Protein AF-A0A3L7WQI3-F1 (afdb_monomer)

Radius of gyration: 23.68 Å; Cα contacts (8 Å, |Δi|>4): 240; chains: 1; bounding box: 65×72×55 Å

Sequence (173 aa):
VPGAILTFKRTSKPNVVSVTYAEADERTEQLLYIDDSKKKSKFAFGELHINCDVDEDMLPTQSAVGRIRRIKFFEISERKNINTLIDHIFMGFGEEVGTKQEPVYRMSFEQLFNVMSIYRSITRSYLMHALHEAENCRVANNASGLWDCRADEVVNERSGGGFDRHGDDDDDE

Mean predicted aligned error: 12.5 Å

Foldseek 3Di:
DAAWDWDWADDPDPPDIDIDIDWADWDKFFAWAWDPVDPAIDIDTDIDTDRHDDDPLLGRGCVNQDAFDDAHDDDLVRLVDLLVLLLRSQVGRFDFPDDPVFTKGKDALSSSQNVNVNSHDDDSVVNVVVQVVRPQKDAPDPVPNMMIGTRDPPPPPPPDPPPPPDDDDDDDD

pLDDT: mean 78.07, std 15.94, range [31.33, 94.56]

Structure (mmCIF, N/CA/C/O backbone):
data_AF-A0A3L7WQI3-F1
#
_entry.id   AF-A0A3L7WQI3-F1
#
loop_
_atom_site.group_PDB
_atom_site.id
_atom_site.type_symbol
_atom_site.label_atom_id
_atom_site.label_alt_id
_atom_site.label_comp_id
_atom_site.label_asym_id
_atom_site.label_entity_id
_atom_site.label_seq_id
_atom_site.pdbx_PDB_ins_code
_atom_site.Cartn_x
_atom_site.Cartn_y
_atom_site.Cartn_z
_atom_site.occupancy
_atom_site.B_iso_or_equiv
_atom_site.auth_seq_id
_atom_site.auth_comp_id
_atom_site.auth_asym_id
_atom_site.auth_atom_id
_atom_site.pdbx_PDB_model_num
ATOM 1 N N . VAL A 1 1 ? 16.989 6.146 -21.408 1.00 53.31 1 VAL A N 1
ATOM 2 C CA . VAL A 1 1 ? 15.535 6.395 -21.453 1.00 53.31 1 VAL A CA 1
ATOM 3 C C . VAL A 1 1 ? 14.956 5.756 -20.207 1.00 53.31 1 VAL A C 1
ATOM 5 O O . VAL A 1 1 ? 15.159 4.553 -20.055 1.00 53.31 1 VAL A O 1
ATOM 8 N N . PRO A 1 2 ? 14.416 6.538 -19.252 1.00 50.84 2 PRO A N 1
ATOM 9 C CA . PRO A 1 2 ? 13.730 5.973 -18.093 1.00 50.84 2 PRO A CA 1
ATOM 10 C C . PRO A 1 2 ? 12.698 4.968 -18.598 1.00 50.84 2 PRO A C 1
ATOM 12 O O . PRO A 1 2 ? 11.862 5.345 -19.409 1.00 50.84 2 PRO A O 1
ATOM 15 N N . GLY A 1 3 ? 12.841 3.699 -18.209 1.00 57.09 3 GLY A N 1
ATOM 16 C CA . GLY A 1 3 ? 11.929 2.643 -18.637 1.00 57.09 3 GLY A CA 1
ATOM 17 C C . GLY A 1 3 ? 12.278 1.779 -19.824 1.00 57.09 3 GLY A C 1
ATOM 18 O O . GLY A 1 3 ? 11.529 0.863 -20.146 1.00 57.09 3 GLY A O 1
ATOM 19 N N . ALA A 1 4 ? 13.434 2.006 -20.428 1.00 62.19 4 ALA A N 1
ATOM 20 C CA 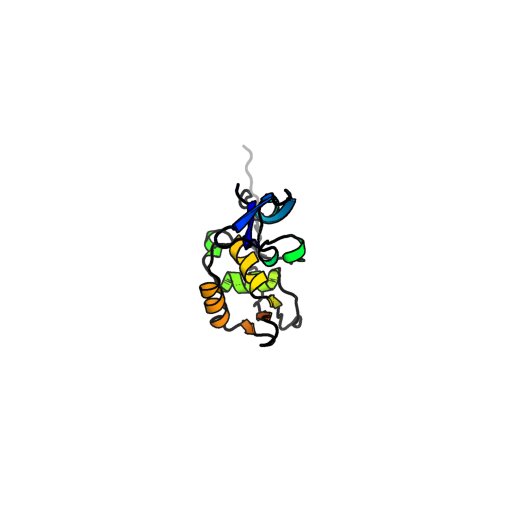. ALA A 1 4 ? 13.946 1.089 -21.424 1.00 62.19 4 ALA A CA 1
ATOM 21 C C . ALA A 1 4 ? 14.356 -0.251 -20.803 1.00 62.19 4 ALA A C 1
ATOM 23 O O . ALA A 1 4 ? 15.132 -0.289 -19.844 1.00 62.19 4 ALA A O 1
ATOM 24 N N . ILE A 1 5 ? 13.915 -1.345 -21.420 1.00 65.38 5 ILE A N 1
ATOM 25 C CA . ILE A 1 5 ? 14.370 -2.692 -21.084 1.00 65.38 5 ILE A CA 1
ATOM 26 C C . ILE A 1 5 ? 15.575 -3.020 -21.964 1.00 65.38 5 ILE A C 1
ATOM 28 O O . ILE A 1 5 ? 15.499 -3.033 -23.196 1.00 65.38 5 ILE A O 1
ATOM 32 N N . LEU A 1 6 ? 16.707 -3.304 -21.318 1.00 74.50 6 LEU A N 1
ATOM 33 C CA . LEU A 1 6 ? 17.933 -3.746 -21.977 1.00 74.50 6 LEU A CA 1
ATOM 34 C C . LEU A 1 6 ? 18.090 -5.254 -21.795 1.00 74.50 6 LEU A C 1
ATOM 36 O O . LEU A 1 6 ? 18.350 -5.738 -20.696 1.00 74.50 6 LEU A O 1
ATOM 40 N N . THR A 1 7 ? 17.966 -6.005 -22.886 1.00 79.00 7 THR A N 1
ATOM 41 C CA . THR A 1 7 ? 18.171 -7.458 -22.881 1.00 79.00 7 THR A CA 1
ATOM 42 C C . THR A 1 7 ? 19.551 -7.800 -23.427 1.00 79.00 7 THR A C 1
ATOM 44 O O . THR A 1 7 ? 19.866 -7.477 -24.572 1.00 79.00 7 THR A O 1
ATOM 47 N N . PHE A 1 8 ? 20.354 -8.519 -22.642 1.00 82.31 8 PHE A N 1
ATOM 48 C CA . PHE A 1 8 ? 21.670 -9.014 -23.048 1.00 82.31 8 PHE A CA 1
ATOM 49 C C . PHE A 1 8 ? 21.593 -10.512 -23.357 1.00 82.31 8 PHE A C 1
ATOM 51 O O . PHE A 1 8 ? 21.350 -11.325 -22.467 1.00 82.31 8 PHE A O 1
ATOM 58 N N . LYS A 1 9 ? 21.817 -10.902 -24.615 1.00 84.00 9 LYS A N 1
ATOM 59 C CA . LYS A 1 9 ? 21.869 -12.310 -25.041 1.00 84.00 9 LYS A CA 1
ATOM 60 C C . LYS A 1 9 ? 23.265 -12.678 -25.514 1.00 84.00 9 LYS A C 1
ATOM 62 O O . LYS A 1 9 ? 23.846 -12.015 -26.372 1.00 84.00 9 LYS A O 1
ATOM 67 N N . ARG A 1 10 ? 23.805 -13.772 -24.979 1.00 81.31 10 ARG A N 1
ATOM 68 C CA . ARG A 1 10 ? 25.080 -14.330 -25.439 1.00 81.31 10 ARG A CA 1
ATOM 69 C C . ARG A 1 10 ? 24.897 -14.878 -26.854 1.00 81.31 10 ARG A C 1
ATOM 71 O O . ARG A 1 10 ? 23.946 -15.614 -27.106 1.00 81.31 10 ARG A O 1
ATOM 78 N N . THR A 1 11 ? 25.772 -14.498 -27.778 1.00 87.62 11 THR A N 1
ATOM 79 C CA . THR A 1 11 ? 25.702 -15.001 -29.158 1.00 87.62 11 THR A CA 1
ATOM 80 C C . THR A 1 11 ? 26.514 -16.288 -29.319 1.00 87.62 11 THR A C 1
ATOM 82 O O . THR A 1 11 ? 27.209 -16.721 -28.400 1.00 87.62 11 THR A O 1
ATOM 85 N N . SER A 1 12 ? 26.453 -16.893 -30.508 1.00 88.06 12 SER A N 1
ATOM 86 C CA . SER A 1 12 ? 27.272 -18.052 -30.882 1.00 88.06 12 SER A CA 1
ATOM 87 C C . SER A 1 12 ? 28.770 -17.741 -31.000 1.00 88.06 12 SER A C 1
ATOM 89 O O . SER A 1 12 ? 29.577 -18.668 -31.047 1.00 88.06 12 SER A O 1
ATOM 91 N N . LYS A 1 13 ? 29.168 -16.460 -31.031 1.00 85.25 13 LYS A N 1
ATOM 92 C CA . LYS A 1 13 ? 30.576 -16.049 -31.046 1.00 85.25 13 LYS A CA 1
ATOM 93 C C . LYS A 1 13 ? 31.059 -15.746 -29.621 1.00 85.25 13 LYS A C 1
ATOM 95 O O . LYS A 1 13 ? 30.413 -14.963 -28.916 1.00 85.25 13 LYS A O 1
ATOM 100 N N . PRO A 1 14 ? 32.207 -16.306 -29.193 1.00 79.19 14 PRO A N 1
ATOM 101 C CA . PRO A 1 14 ? 32.810 -15.938 -27.921 1.00 79.19 14 PRO A CA 1
ATOM 102 C C . PRO A 1 14 ? 33.084 -14.429 -27.893 1.00 79.19 14 PRO A C 1
ATOM 104 O O . PRO A 1 14 ? 33.524 -13.856 -28.886 1.00 79.19 14 PRO A O 1
ATOM 107 N N . ASN A 1 15 ? 32.812 -13.797 -26.751 1.00 80.12 15 ASN A N 1
ATOM 108 C CA . ASN A 1 15 ? 32.990 -12.357 -26.507 1.00 80.12 15 ASN A CA 1
ATOM 109 C C . ASN A 1 15 ? 32.074 -11.420 -27.315 1.00 80.12 15 ASN A C 1
ATOM 111 O O . ASN A 1 15 ? 32.312 -10.216 -27.340 1.00 80.12 15 ASN A O 1
ATOM 115 N N . VAL A 1 16 ? 31.006 -11.937 -27.930 1.00 81.25 16 VAL A N 1
ATOM 116 C CA . VAL A 1 16 ? 29.985 -11.116 -28.595 1.00 81.25 16 VAL A CA 1
ATOM 117 C C . VAL A 1 16 ? 28.641 -11.292 -27.892 1.00 81.25 16 VAL A C 1
ATOM 119 O O . VAL A 1 16 ? 28.117 -12.405 -27.770 1.00 81.25 16 VAL A O 1
ATOM 122 N N . VAL A 1 17 ? 28.072 -10.174 -27.445 1.00 84.00 17 VAL A N 1
ATOM 123 C CA . VAL A 1 17 ? 26.762 -10.097 -26.790 1.00 84.00 17 VAL A CA 1
ATOM 124 C C . VAL A 1 17 ? 25.828 -9.289 -27.684 1.00 84.00 17 VAL A C 1
ATOM 126 O O . VAL A 1 17 ? 26.203 -8.235 -28.190 1.00 84.00 17 VAL A O 1
ATOM 129 N N . SER A 1 18 ? 24.619 -9.794 -27.898 1.00 82.12 18 SER A N 1
ATOM 130 C CA . SER A 1 18 ? 23.535 -9.041 -28.517 1.00 82.12 18 SER A CA 1
ATOM 131 C C . SER A 1 18 ? 22.839 -8.233 -27.430 1.00 82.12 18 SER A C 1
ATOM 133 O O . SER A 1 18 ? 22.380 -8.799 -26.437 1.00 82.12 18 SER A O 1
ATOM 135 N N . VAL A 1 19 ? 22.790 -6.916 -27.613 1.00 81.62 19 VAL A N 1
ATOM 136 C CA . VAL A 1 19 ? 22.023 -6.005 -26.764 1.00 81.62 19 VAL A CA 1
ATOM 137 C C . VAL A 1 19 ? 20.761 -5.640 -27.525 1.00 81.62 19 VAL A C 1
ATOM 139 O O . VAL A 1 19 ? 20.841 -5.141 -28.645 1.00 81.62 19 VAL A O 1
ATOM 142 N N . THR A 1 20 ? 19.603 -5.926 -26.941 1.00 78.81 20 THR A N 1
ATOM 143 C CA . THR A 1 20 ? 18.305 -5.523 -27.491 1.00 78.81 20 THR A CA 1
ATOM 144 C C . THR A 1 20 ? 17.725 -4.435 -26.604 1.00 78.81 20 THR A C 1
ATOM 146 O O . THR A 1 20 ? 17.746 -4.568 -25.381 1.00 78.81 20 THR A O 1
ATOM 149 N N . TYR A 1 21 ? 17.238 -3.372 -27.232 1.00 71.31 21 TYR A N 1
ATOM 150 C CA . TYR A 1 21 ? 16.550 -2.262 -26.588 1.00 71.31 21 TYR A CA 1
ATOM 151 C C . TYR A 1 21 ? 15.067 -2.356 -26.935 1.00 71.31 21 TYR A C 1
ATOM 153 O O . TYR A 1 21 ? 14.729 -2.468 -28.114 1.00 71.31 21 TYR A O 1
ATOM 161 N N . ALA A 1 22 ? 14.213 -2.326 -25.919 1.00 67.62 22 ALA A N 1
ATOM 162 C CA . ALA A 1 22 ? 12.777 -2.162 -26.078 1.00 67.62 22 ALA A CA 1
ATOM 163 C C . ALA A 1 22 ? 12.325 -0.979 -25.218 1.00 67.62 22 ALA A C 1
ATOM 165 O O . ALA A 1 22 ? 12.699 -0.882 -24.045 1.00 67.62 22 ALA A O 1
ATOM 166 N N . GLU A 1 23 ? 11.548 -0.081 -25.815 1.00 64.94 23 GLU A N 1
ATOM 167 C CA . GLU A 1 23 ? 10.772 0.899 -25.058 1.00 64.94 23 GLU A CA 1
ATOM 168 C C . GLU A 1 23 ? 9.609 0.156 -24.418 1.00 64.94 23 GLU A C 1
ATOM 170 O O . GLU A 1 23 ? 8.958 -0.655 -25.077 1.00 64.94 23 GLU A O 1
ATOM 175 N N . ALA A 1 24 ? 9.406 0.368 -23.120 1.00 69.06 24 ALA A N 1
ATOM 176 C CA . ALA A 1 24 ? 8.157 -0.035 -22.502 1.00 69.06 24 ALA A CA 1
ATOM 177 C C . ALA A 1 24 ? 7.047 0.837 -23.100 1.00 69.06 24 ALA A C 1
ATOM 179 O O . ALA A 1 24 ? 7.233 2.050 -23.238 1.00 69.06 24 ALA A O 1
ATOM 180 N N . ASP A 1 25 ? 5.927 0.218 -23.473 1.00 72.50 25 ASP A N 1
ATOM 181 C CA . ASP A 1 25 ? 4.770 0.959 -23.959 1.00 72.50 25 ASP A CA 1
ATOM 182 C C . ASP A 1 25 ? 4.325 1.956 -22.883 1.00 72.50 25 ASP A C 1
ATOM 184 O O . ASP A 1 25 ? 4.219 1.611 -21.701 1.00 72.50 25 ASP A O 1
ATOM 188 N N . GLU A 1 26 ? 4.087 3.202 -23.293 1.00 77.94 26 GLU A N 1
ATOM 189 C CA . GLU A 1 26 ? 3.488 4.195 -22.409 1.00 77.94 26 GLU A CA 1
ATOM 190 C C . GLU A 1 26 ? 2.119 3.686 -21.962 1.00 77.94 26 GLU A C 1
ATOM 192 O O . GLU A 1 26 ? 1.255 3.352 -22.779 1.00 77.94 26 GLU A O 1
ATOM 197 N N . ARG A 1 27 ? 1.925 3.644 -20.645 1.00 83.81 27 ARG A N 1
ATOM 198 C CA . ARG A 1 27 ? 0.641 3.311 -20.043 1.00 83.81 27 ARG A CA 1
ATOM 199 C C . ARG A 1 27 ? 0.225 4.358 -19.034 1.00 83.81 27 ARG A C 1
ATOM 201 O O . ARG A 1 27 ? 1.048 4.973 -18.356 1.00 83.81 27 ARG A O 1
ATOM 208 N N . THR A 1 28 ? -1.081 4.515 -18.917 1.00 87.38 28 THR A N 1
ATOM 209 C CA . THR A 1 28 ? -1.704 5.440 -17.985 1.00 87.38 28 THR A CA 1
ATOM 210 C C . THR A 1 28 ? -2.344 4.649 -16.858 1.00 87.38 28 THR A C 1
ATOM 212 O O . THR A 1 2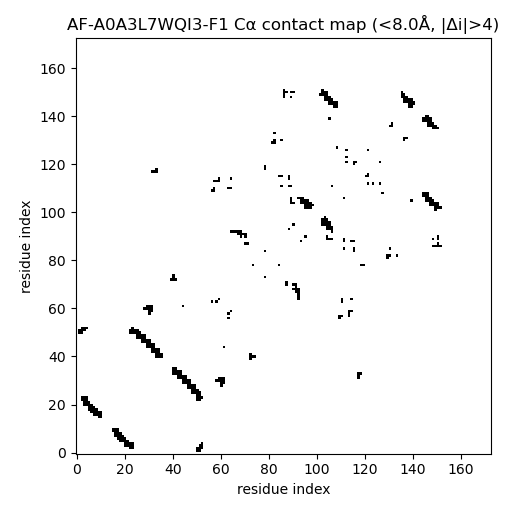8 ? -3.220 3.824 -17.102 1.00 87.38 28 THR A O 1
ATOM 215 N N . GLU A 1 29 ? -1.924 4.925 -15.627 1.00 87.81 29 GLU A N 1
ATOM 216 C CA . GLU A 1 29 ? -2.448 4.284 -14.422 1.00 87.81 29 GLU A CA 1
ATOM 217 C C . GLU A 1 29 ? -3.116 5.309 -13.505 1.00 87.81 29 GLU A C 1
ATOM 219 O O . GLU A 1 29 ? -2.707 6.469 -13.430 1.00 87.81 29 GLU A O 1
ATOM 224 N N . GLN A 1 30 ? -4.139 4.875 -12.768 1.00 89.56 30 GLN A N 1
ATOM 225 C CA . GLN A 1 30 ? -4.776 5.692 -11.736 1.00 89.56 30 GLN A CA 1
ATOM 226 C C . GLN A 1 30 ? -4.259 5.297 -10.358 1.00 89.56 30 GLN A C 1
ATOM 228 O O . GLN A 1 30 ? -4.646 4.259 -9.816 1.00 89.56 30 GLN A O 1
ATOM 233 N N . LEU A 1 31 ? -3.403 6.139 -9.780 1.00 89.19 31 LEU A N 1
ATOM 234 C CA . LEU A 1 31 ? -2.773 5.875 -8.490 1.00 89.19 31 LEU A CA 1
ATOM 235 C C . LEU A 1 31 ? -3.481 6.599 -7.352 1.00 89.19 31 LEU A C 1
ATOM 237 O O . LEU A 1 31 ? -3.841 7.773 -7.465 1.00 89.19 31 LEU A O 1
ATOM 241 N N . LEU A 1 32 ? -3.642 5.898 -6.233 1.00 88.94 32 LEU A N 1
ATOM 242 C CA . LEU A 1 32 ? -4.158 6.473 -5.003 1.00 88.94 32 LEU A CA 1
ATOM 243 C C . LEU A 1 32 ? -3.161 7.487 -4.430 1.00 88.94 32 LEU A C 1
ATOM 245 O O . LEU A 1 32 ? -1.984 7.190 -4.235 1.00 88.94 32 LEU A O 1
ATOM 249 N N . TYR A 1 33 ? -3.664 8.667 -4.082 1.00 88.00 33 TYR A N 1
ATOM 250 C CA . TYR A 1 33 ? -2.930 9.676 -3.331 1.00 88.00 33 TYR A CA 1
ATOM 251 C C . TYR A 1 33 ? -3.843 10.383 -2.323 1.00 88.00 33 TYR A C 1
ATOM 253 O O . TYR A 1 33 ? -5.075 10.273 -2.368 1.00 88.00 33 TYR A O 1
ATOM 261 N N . ILE A 1 34 ? -3.231 11.117 -1.392 1.00 85.94 34 ILE A N 1
ATOM 262 C CA . ILE A 1 34 ? -3.949 11.992 -0.463 1.00 85.94 34 ILE A CA 1
ATOM 263 C C . ILE A 1 34 ? -3.923 13.419 -1.019 1.00 85.94 34 ILE A C 1
ATOM 265 O O . ILE A 1 34 ? -2.868 14.034 -1.155 1.00 85.94 34 ILE A O 1
ATOM 269 N N . ASP A 1 35 ? -5.101 13.949 -1.335 1.00 84.62 35 ASP A N 1
ATOM 270 C CA . ASP A 1 35 ? -5.292 15.337 -1.748 1.00 84.62 35 ASP A CA 1
ATOM 271 C C . ASP A 1 35 ? -5.340 16.242 -0.510 1.00 84.62 35 ASP A C 1
ATOM 273 O O . ASP A 1 35 ? -6.399 16.457 0.086 1.00 84.62 35 ASP A O 1
ATOM 277 N N . ASP A 1 36 ? -4.171 16.759 -0.128 1.00 81.38 36 ASP A N 1
ATOM 278 C CA . ASP A 1 36 ? -3.985 17.703 0.981 1.00 81.38 36 ASP A CA 1
ATOM 279 C C . ASP A 1 36 ? -4.266 19.169 0.588 1.00 81.38 36 ASP A C 1
ATOM 281 O O . ASP A 1 36 ? -4.142 20.067 1.419 1.00 81.38 36 ASP A O 1
ATOM 285 N N . SER A 1 37 ? -4.687 19.451 -0.654 1.00 78.75 37 SER A N 1
ATOM 286 C CA . SER A 1 37 ? -4.983 20.827 -1.101 1.00 78.75 37 SER A CA 1
ATOM 287 C C . SER A 1 37 ? -6.266 21.411 -0.491 1.00 78.75 37 SER A C 1
ATOM 289 O O . SER A 1 37 ? -6.549 22.606 -0.610 1.00 78.75 37 SER A O 1
ATOM 291 N N . LYS A 1 38 ? -7.075 20.573 0.164 1.00 69.50 38 LYS A N 1
ATOM 292 C CA . LYS A 1 38 ? -8.377 20.933 0.732 1.00 69.50 38 LYS A CA 1
ATOM 293 C C . LYS A 1 38 ? -8.292 21.061 2.249 1.00 69.50 38 LYS A C 1
ATOM 295 O O . LYS A 1 38 ? -7.542 20.351 2.900 1.00 69.50 38 LYS A O 1
ATOM 300 N N . LYS A 1 39 ? -9.179 21.877 2.838 1.00 70.88 39 LYS A N 1
ATOM 301 C CA . LYS A 1 39 ? -9.336 21.998 4.309 1.00 70.88 39 LYS A CA 1
ATOM 302 C C . LYS A 1 39 ? -9.588 20.660 5.020 1.00 70.88 39 LYS A C 1
ATOM 304 O O . LYS A 1 39 ? -9.413 20.572 6.227 1.00 70.88 39 LYS A O 1
ATOM 309 N N . LYS A 1 40 ? -10.067 19.654 4.288 1.00 72.69 40 LYS A N 1
ATOM 310 C CA . LYS A 1 40 ? -10.161 18.266 4.732 1.00 72.69 40 LYS A CA 1
ATOM 311 C C . LYS A 1 40 ? -9.478 17.416 3.675 1.00 72.69 40 LYS A C 1
ATOM 313 O O . LYS A 1 40 ? -9.977 17.370 2.546 1.00 72.69 40 LYS A O 1
ATOM 318 N N . SER A 1 41 ? -8.371 16.780 4.042 1.00 79.25 41 SER A N 1
ATOM 319 C CA . SER A 1 41 ? -7.689 15.828 3.173 1.00 79.25 41 SER A CA 1
ATOM 320 C C . SER A 1 41 ? -8.666 14.750 2.713 1.00 79.25 41 SER A C 1
ATOM 322 O O . SER A 1 41 ? -9.578 14.370 3.453 1.00 79.25 41 SER A O 1
ATOM 324 N N . LYS A 1 42 ? -8.503 14.281 1.477 1.00 82.06 42 LYS A N 1
ATOM 325 C CA . LYS A 1 42 ? -9.322 13.202 0.916 1.00 82.06 42 LYS A CA 1
ATOM 326 C C . LYS A 1 42 ? -8.473 12.238 0.094 1.00 82.06 42 LYS A C 1
ATOM 328 O O . LYS A 1 42 ? -7.454 12.636 -0.461 1.00 82.06 42 LYS A O 1
ATOM 333 N N . PHE A 1 43 ? -8.933 11.000 -0.043 1.00 84.50 43 PHE A N 1
ATOM 334 C CA . PHE A 1 43 ? -8.376 10.070 -1.016 1.00 84.50 43 PHE A CA 1
ATOM 335 C C . PHE A 1 43 ? -8.842 10.472 -2.404 1.00 84.50 43 PHE A C 1
ATOM 337 O O . PHE A 1 43 ? -10.009 10.826 -2.610 1.00 84.50 43 PHE A O 1
ATOM 344 N N . ALA A 1 44 ? -7.917 10.431 -3.345 1.00 86.44 44 ALA A N 1
ATOM 345 C CA . ALA A 1 44 ? -8.179 10.675 -4.745 1.00 86.44 44 ALA A CA 1
ATOM 346 C C . ALA A 1 44 ? -7.320 9.736 -5.588 1.00 86.44 44 ALA A C 1
ATOM 348 O O . ALA A 1 44 ? -6.299 9.231 -5.127 1.00 86.44 44 ALA A O 1
ATOM 349 N N . PHE A 1 45 ? -7.758 9.512 -6.820 1.00 88.88 45 PHE A N 1
ATOM 350 C CA . PHE A 1 45 ? -6.994 8.785 -7.819 1.00 88.88 45 PHE A CA 1
ATOM 351 C C . PHE A 1 45 ? -6.500 9.782 -8.856 1.00 88.88 45 PHE A C 1
ATOM 353 O O . PHE A 1 45 ? -7.286 10.572 -9.384 1.00 88.88 45 PHE A O 1
ATOM 360 N N . GLY A 1 46 ? -5.186 9.803 -9.050 1.00 87.06 46 GLY A N 1
ATOM 361 C CA . GLY A 1 46 ? -4.496 10.706 -9.958 1.00 87.06 46 GLY A CA 1
ATOM 362 C C . GLY A 1 46 ? -3.942 9.926 -11.133 1.00 87.06 46 GLY A C 1
ATOM 363 O O . GLY A 1 46 ? -3.456 8.810 -10.963 1.00 87.06 46 GLY A O 1
ATOM 364 N N . GLU A 1 47 ? -4.033 10.518 -12.316 1.00 89.25 47 GLU A N 1
ATOM 365 C CA . GLU A 1 47 ? -3.473 9.947 -13.532 1.00 89.25 47 GLU A CA 1
ATOM 366 C C . GLU A 1 47 ? -1.940 10.039 -13.503 1.00 89.25 47 GLU A C 1
ATOM 368 O O . GLU A 1 47 ? -1.384 11.120 -13.291 1.00 89.25 47 GLU A O 1
ATOM 373 N N . LEU A 1 48 ? -1.261 8.907 -13.698 1.00 86.12 48 LEU A N 1
ATOM 374 C CA . LEU A 1 48 ? 0.186 8.834 -13.865 1.00 86.12 48 LEU A CA 1
ATOM 375 C C . LEU A 1 48 ? 0.518 8.163 -15.199 1.00 86.12 48 LEU A C 1
ATOM 377 O O . LEU A 1 48 ? 0.099 7.037 -15.459 1.00 86.12 48 LEU A O 1
ATOM 381 N N . HIS A 1 49 ? 1.331 8.843 -16.004 1.00 84.94 49 HIS A N 1
ATOM 382 C CA . HIS A 1 49 ? 1.931 8.282 -17.210 1.00 84.94 49 HIS A CA 1
ATOM 383 C C . HIS A 1 49 ? 3.215 7.544 -16.839 1.00 84.94 49 HIS A C 1
ATOM 385 O O . HIS A 1 49 ? 4.155 8.139 -16.303 1.00 84.94 49 HIS A O 1
ATOM 391 N N . ILE A 1 50 ? 3.238 6.240 -17.094 1.00 81.19 50 ILE A N 1
ATOM 392 C CA . ILE A 1 50 ? 4.360 5.357 -16.806 1.00 81.19 50 ILE A CA 1
ATOM 393 C C . ILE A 1 50 ? 4.949 4.899 -18.134 1.00 81.19 50 ILE A C 1
ATOM 395 O O . ILE A 1 50 ? 4.317 4.164 -18.887 1.00 81.19 50 ILE A O 1
ATOM 399 N N . ASN A 1 51 ? 6.196 5.296 -18.372 1.00 75.31 51 ASN A N 1
ATOM 400 C CA . ASN A 1 51 ? 6.948 4.936 -19.578 1.00 75.31 51 ASN A CA 1
ATOM 401 C C . ASN A 1 51 ? 8.063 3.935 -19.249 1.00 75.31 51 ASN A C 1
ATOM 403 O O . ASN A 1 51 ? 9.058 3.847 -19.964 1.00 75.31 51 ASN A O 1
ATOM 407 N N . CYS A 1 52 ? 7.941 3.248 -18.107 1.00 72.94 52 CYS A N 1
ATOM 408 C CA . CYS A 1 52 ? 8.951 2.351 -17.576 1.00 72.94 52 CYS A CA 1
ATOM 409 C C . CYS A 1 52 ? 8.407 1.058 -17.000 1.00 72.94 52 CYS A C 1
ATOM 411 O O . CYS A 1 52 ? 7.285 1.010 -16.504 1.00 72.94 52 CYS A O 1
ATOM 413 N N . ASP A 1 53 ? 9.259 0.032 -17.019 1.00 75.56 53 ASP A N 1
ATOM 414 C CA . ASP A 1 53 ? 9.015 -1.180 -16.253 1.00 75.56 53 ASP A CA 1
ATOM 415 C C . ASP A 1 53 ? 8.940 -0.833 -14.760 1.00 75.56 53 ASP A C 1
ATOM 417 O O . ASP A 1 53 ? 9.780 -0.098 -14.225 1.00 75.56 53 ASP A O 1
ATOM 421 N N . VAL A 1 54 ? 7.882 -1.306 -14.117 1.00 76.75 54 VAL A N 1
ATOM 422 C CA . VAL A 1 54 ? 7.547 -1.033 -12.719 1.00 76.75 54 VAL A CA 1
ATOM 423 C C . VAL A 1 54 ? 7.017 -2.314 -12.106 1.00 76.75 54 VAL A C 1
ATOM 425 O O . VAL A 1 54 ? 6.347 -3.100 -12.769 1.00 76.75 54 VAL A O 1
ATOM 428 N N . ASP A 1 55 ? 7.301 -2.499 -10.825 1.00 80.56 55 ASP A N 1
ATOM 429 C CA . ASP A 1 55 ? 6.721 -3.584 -10.045 1.00 80.56 55 ASP A CA 1
ATOM 430 C C . ASP A 1 55 ? 5.214 -3.315 -9.871 1.00 80.56 55 ASP A C 1
ATOM 432 O O . ASP A 1 55 ? 4.819 -2.402 -9.141 1.00 80.56 55 ASP A O 1
ATOM 436 N N . GLU A 1 56 ? 4.374 -4.043 -10.612 1.00 79.94 56 GLU A N 1
ATOM 437 C CA . GLU A 1 56 ? 2.921 -3.817 -10.660 1.00 79.94 56 GLU A CA 1
ATOM 438 C C . GLU A 1 56 ? 2.259 -4.042 -9.302 1.00 79.94 56 GLU A C 1
ATOM 440 O O . GLU A 1 56 ? 1.337 -3.311 -8.933 1.00 79.94 56 GLU A O 1
ATOM 445 N N . ASP A 1 57 ? 2.800 -4.974 -8.517 1.00 79.94 57 ASP A N 1
ATOM 446 C CA . ASP A 1 57 ? 2.329 -5.280 -7.170 1.00 79.94 57 ASP A CA 1
ATOM 447 C C . ASP A 1 57 ? 2.617 -4.142 -6.182 1.00 79.94 57 ASP A C 1
ATOM 449 O O . ASP A 1 57 ? 2.112 -4.157 -5.062 1.00 79.94 57 ASP A O 1
ATOM 453 N N . MET A 1 58 ? 3.413 -3.142 -6.579 1.00 80.69 58 MET A N 1
ATOM 454 C CA . MET A 1 58 ? 3.808 -1.994 -5.757 1.00 80.69 58 MET A CA 1
ATOM 455 C C . MET A 1 58 ? 3.074 -0.703 -6.117 1.00 80.69 58 MET A C 1
ATOM 457 O O . MET A 1 58 ? 3.241 0.320 -5.445 1.00 80.69 58 MET A O 1
ATOM 461 N N . LEU A 1 59 ? 2.259 -0.722 -7.169 1.00 84.75 59 LEU A N 1
ATOM 462 C CA . LEU A 1 59 ? 1.462 0.432 -7.550 1.00 84.75 59 LEU A CA 1
ATOM 463 C C . LEU A 1 59 ? 0.155 0.439 -6.750 1.00 84.75 59 LEU A C 1
ATOM 465 O O . LEU A 1 59 ? -0.614 -0.521 -6.823 1.00 84.75 59 LEU A O 1
ATOM 469 N N . PRO A 1 60 ? -0.170 1.525 -6.023 1.00 85.69 60 PRO A N 1
ATOM 470 C CA . PRO A 1 60 ? -1.447 1.645 -5.331 1.00 85.69 60 PRO A CA 1
ATOM 471 C C . PRO A 1 60 ? -2.558 2.017 -6.328 1.00 85.69 60 PRO A C 1
ATOM 473 O O . PRO A 1 60 ? -3.195 3.066 -6.217 1.00 85.69 60 PRO A O 1
ATOM 476 N N . THR A 1 61 ? -2.759 1.175 -7.341 1.00 86.31 61 THR A N 1
ATOM 477 C CA . THR A 1 61 ? -3.819 1.331 -8.335 1.00 86.31 61 THR A CA 1
ATOM 478 C C . THR A 1 61 ? -5.183 1.109 -7.697 1.00 86.31 61 THR A C 1
ATOM 480 O O . THR A 1 61 ? -5.322 0.456 -6.658 1.00 86.31 61 THR A O 1
ATOM 483 N N . GLN A 1 62 ? -6.232 1.623 -8.336 1.00 80.75 62 GLN A N 1
ATOM 484 C CA . GLN A 1 62 ? -7.600 1.403 -7.870 1.00 80.75 62 GLN A CA 1
ATOM 485 C C . GLN A 1 62 ? -7.949 -0.091 -7.736 1.00 80.75 62 GLN A C 1
ATOM 487 O O . GLN A 1 62 ? -8.657 -0.472 -6.802 1.00 80.75 62 GLN A O 1
ATOM 492 N N . SER A 1 63 ? -7.436 -0.942 -8.630 1.00 79.25 63 SER A N 1
ATOM 493 C CA . SER A 1 63 ? -7.627 -2.393 -8.565 1.00 79.25 63 SER A CA 1
ATOM 494 C C . SER A 1 63 ? -6.853 -3.043 -7.418 1.00 79.25 63 SER A C 1
ATOM 496 O O . SER A 1 63 ? -7.414 -3.904 -6.746 1.00 79.25 63 SER A O 1
ATOM 498 N N . ALA A 1 64 ? -5.608 -2.624 -7.164 1.00 77.88 64 ALA A N 1
ATOM 499 C CA . ALA A 1 64 ? -4.763 -3.201 -6.115 1.00 77.88 64 ALA A CA 1
ATOM 500 C C . ALA A 1 64 ? -5.229 -2.826 -4.701 1.00 77.88 64 ALA A C 1
ATOM 502 O O . ALA A 1 64 ? -5.139 -3.620 -3.768 1.00 77.88 64 ALA A O 1
ATOM 503 N N . VAL A 1 65 ? -5.744 -1.607 -4.533 1.00 75.81 65 VAL A N 1
ATOM 504 C CA . VAL A 1 65 ? -6.149 -1.087 -3.222 1.00 75.81 65 VAL A CA 1
ATOM 505 C C . VAL A 1 65 ? -7.573 -1.519 -2.838 1.00 75.81 65 VAL A C 1
ATOM 507 O O . VAL A 1 65 ? -7.924 -1.548 -1.657 1.00 75.81 65 VAL A O 1
ATOM 510 N N . GLY A 1 66 ? -8.398 -1.894 -3.819 1.00 73.81 66 GLY A N 1
ATOM 511 C CA . GLY A 1 66 ? -9.750 -2.390 -3.590 1.00 73.81 66 GLY A CA 1
ATOM 512 C C . GLY A 1 66 ? -10.707 -1.325 -3.042 1.00 73.81 66 GLY A C 1
ATOM 513 O O . GLY A 1 66 ? -10.638 -0.138 -3.372 1.00 73.81 66 GLY A O 1
ATOM 514 N N . ARG A 1 67 ? -11.679 -1.755 -2.226 1.00 74.19 67 ARG A N 1
ATOM 515 C CA . ARG A 1 67 ? -12.725 -0.867 -1.701 1.00 74.19 67 ARG A CA 1
ATOM 516 C C . ARG A 1 67 ? -12.246 -0.134 -0.451 1.00 74.19 67 ARG A C 1
ATOM 518 O O . ARG A 1 67 ? -12.126 -0.733 0.610 1.00 74.19 67 ARG A O 1
ATOM 525 N N . ILE A 1 68 ? -12.130 1.185 -0.556 1.00 80.56 68 ILE A N 1
ATOM 526 C CA . ILE A 1 68 ? -11.832 2.065 0.579 1.00 80.56 68 ILE A CA 1
ATOM 527 C C . ILE A 1 68 ? -13.085 2.214 1.455 1.00 80.56 68 ILE A C 1
ATOM 529 O O . ILE A 1 68 ? -14.127 2.705 1.000 1.00 80.56 68 ILE A O 1
ATOM 533 N N . ARG A 1 69 ? -13.008 1.773 2.713 1.00 76.50 69 ARG A N 1
ATOM 534 C CA . ARG A 1 69 ? -14.078 1.930 3.714 1.00 76.50 69 ARG A CA 1
ATOM 535 C C . ARG A 1 69 ? -14.013 3.315 4.368 1.00 76.50 69 ARG A C 1
ATOM 537 O O . ARG A 1 69 ? -13.076 4.074 4.149 1.00 76.50 69 ARG A O 1
ATOM 544 N N . ARG A 1 70 ? -15.042 3.698 5.138 1.00 65.25 70 ARG A N 1
ATOM 545 C CA . ARG A 1 70 ? -15.084 5.009 5.816 1.00 65.25 70 ARG A CA 1
ATOM 546 C C . ARG A 1 70 ? -13.948 5.110 6.831 1.00 65.25 70 ARG A C 1
ATOM 548 O O . ARG A 1 70 ? -14.068 4.604 7.939 1.00 65.25 70 ARG A O 1
ATOM 555 N N . ILE A 1 71 ? -12.893 5.815 6.451 1.00 71.50 71 ILE A N 1
ATOM 556 C CA . ILE A 1 71 ? -11.722 6.029 7.289 1.00 71.50 71 ILE A CA 1
ATOM 557 C C . ILE A 1 71 ? -11.477 7.499 7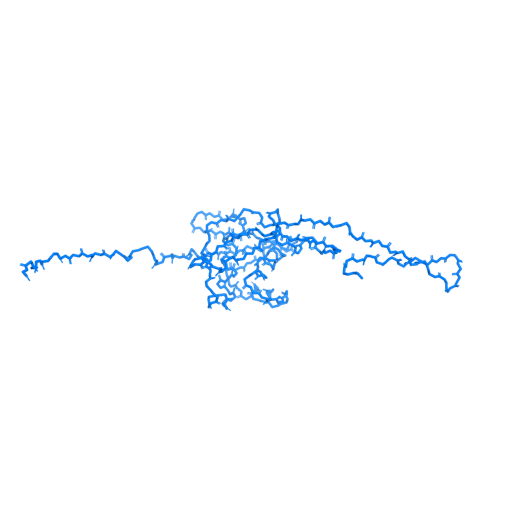.579 1.00 71.50 71 ILE A C 1
ATOM 559 O O . ILE A 1 71 ? -11.748 8.376 6.757 1.00 71.50 71 ILE A O 1
ATOM 563 N N . LYS A 1 72 ? -10.966 7.760 8.787 1.00 70.31 72 LYS A N 1
ATOM 564 C CA . LYS A 1 72 ? -10.504 9.085 9.212 1.00 70.31 72 LYS A CA 1
ATOM 565 C C . LYS A 1 72 ? -9.396 9.573 8.269 1.00 70.31 72 LYS A C 1
ATOM 567 O O . LYS A 1 72 ? -8.541 8.799 7.873 1.00 70.31 72 LYS A O 1
ATOM 572 N N . PHE A 1 73 ? -9.363 10.850 7.929 1.00 73.75 73 PHE A N 1
ATOM 573 C CA . PHE A 1 73 ? -8.183 11.405 7.271 1.00 73.75 73 PHE A CA 1
ATOM 574 C C . PHE A 1 73 ? -7.218 11.900 8.333 1.00 73.75 73 PHE A C 1
ATOM 576 O O . PHE A 1 73 ? -7.607 12.720 9.161 1.00 73.75 73 PHE A O 1
ATOM 583 N N . PHE A 1 74 ? -5.993 11.380 8.318 1.00 71.38 74 PHE A N 1
ATOM 584 C CA . PHE A 1 74 ? -4.948 11.873 9.203 1.00 71.38 74 PHE A CA 1
ATOM 585 C C . PHE A 1 74 ? -4.325 13.137 8.630 1.00 71.38 74 PHE A C 1
ATOM 587 O O . PHE A 1 74 ? -3.817 13.146 7.498 1.00 71.38 74 PHE A O 1
ATOM 594 N N . GLU A 1 75 ? -4.326 14.190 9.441 1.00 71.81 75 GLU A N 1
ATOM 595 C CA . GLU A 1 75 ? -3.516 15.369 9.166 1.00 71.81 75 GLU A CA 1
ATOM 596 C C . GLU A 1 75 ? -2.026 15.007 9.233 1.00 71.81 75 GLU A C 1
ATOM 598 O O . GLU A 1 75 ? -1.628 14.011 9.840 1.00 71.81 75 GLU A O 1
ATOM 603 N N . ILE A 1 76 ? -1.173 15.822 8.609 1.00 73.12 76 ILE A N 1
ATOM 604 C CA . ILE A 1 76 ? 0.274 15.561 8.492 1.00 73.12 76 ILE A CA 1
ATOM 605 C C . ILE A 1 76 ? 0.930 15.293 9.863 1.00 73.12 76 ILE A C 1
ATOM 607 O O . ILE A 1 76 ? 1.849 14.480 9.966 1.00 73.12 76 ILE A O 1
ATOM 611 N N . SER A 1 77 ? 0.454 15.946 10.927 1.00 78.25 77 SER A N 1
ATOM 612 C CA . SER A 1 77 ? 0.925 15.745 12.304 1.00 78.25 77 SER A CA 1
ATOM 613 C C . SER A 1 77 ? 0.637 14.335 12.836 1.00 78.25 77 SER A C 1
ATOM 615 O O . SER A 1 77 ? 1.497 13.751 13.496 1.00 78.25 77 SER A O 1
ATOM 617 N N . GLU A 1 78 ? -0.527 13.772 12.510 1.00 77.12 78 GLU A N 1
ATOM 618 C CA . GLU A 1 78 ? -0.991 12.463 12.976 1.00 77.12 78 GLU A CA 1
ATOM 619 C C . GLU A 1 78 ? -0.315 11.305 12.217 1.00 77.12 78 GLU A C 1
ATOM 621 O O . GLU A 1 78 ? -0.124 10.227 12.778 1.00 77.12 78 GLU A O 1
ATOM 626 N N . ARG A 1 79 ? 0.166 11.540 10.985 1.00 82.44 79 ARG A N 1
ATOM 627 C CA . ARG A 1 79 ? 0.887 10.541 10.159 1.00 82.44 79 ARG A CA 1
ATOM 628 C C . ARG A 1 79 ? 2.239 10.101 10.742 1.00 82.44 79 ARG A C 1
ATOM 630 O O . ARG A 1 79 ? 2.908 9.219 10.206 1.00 82.44 79 ARG A O 1
ATOM 637 N N . LYS A 1 80 ? 2.694 10.719 11.833 1.00 83.75 80 LYS A N 1
ATOM 638 C CA . LYS A 1 80 ? 3.960 10.360 12.488 1.00 83.75 80 LYS A CA 1
ATOM 639 C C . LYS A 1 80 ? 3.853 9.085 13.323 1.00 83.75 80 LYS A C 1
ATOM 641 O O . LYS A 1 80 ? 4.863 8.392 13.453 1.00 83.75 80 LYS A O 1
ATOM 646 N N . ASN A 1 81 ? 2.670 8.775 13.858 1.00 88.25 81 ASN A N 1
ATOM 647 C CA . ASN A 1 81 ? 2.459 7.599 14.697 1.00 88.25 81 ASN A CA 1
ATOM 648 C C . ASN A 1 81 ? 2.171 6.367 13.827 1.00 88.25 81 ASN A C 1
ATOM 650 O O . ASN A 1 81 ? 1.100 6.251 13.237 1.00 88.25 81 ASN A O 1
ATOM 654 N N . ILE A 1 82 ? 3.145 5.458 13.744 1.00 90.00 82 ILE A N 1
ATOM 655 C CA . ILE A 1 82 ? 3.057 4.274 12.886 1.00 90.00 82 ILE A CA 1
ATOM 656 C C . ILE A 1 82 ? 1.975 3.291 13.340 1.00 90.00 82 ILE A C 1
ATOM 658 O O . ILE A 1 82 ? 1.241 2.803 12.491 1.00 90.00 82 ILE A O 1
ATOM 662 N N . ASN A 1 83 ? 1.817 3.062 14.645 1.00 89.00 83 ASN A N 1
ATOM 663 C CA . ASN A 1 83 ? 0.834 2.105 15.164 1.00 89.00 83 ASN A CA 1
ATOM 664 C C . ASN A 1 83 ? -0.587 2.579 14.847 1.00 89.00 83 ASN A C 1
ATOM 666 O O . ASN A 1 83 ? -1.385 1.847 14.277 1.00 89.00 83 ASN A O 1
ATOM 670 N N . THR A 1 84 ? -0.851 3.867 15.078 1.00 87.69 84 THR A N 1
ATOM 671 C CA . THR A 1 84 ? -2.130 4.489 14.717 1.00 87.69 84 THR A CA 1
ATOM 672 C C . THR A 1 84 ? -2.416 4.419 13.212 1.00 8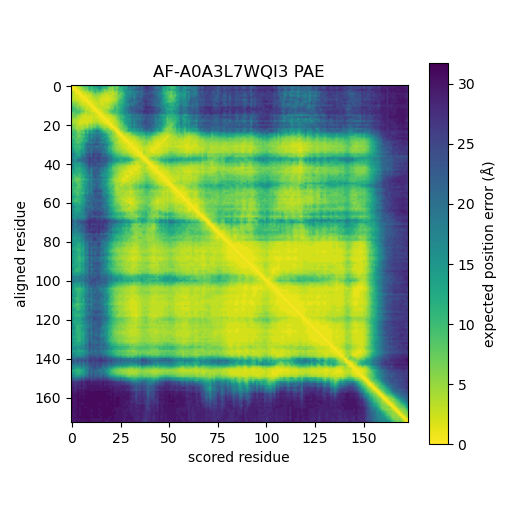7.69 84 THR A C 1
ATOM 674 O O . THR A 1 84 ? -3.568 4.252 12.815 1.00 87.69 84 THR A O 1
ATOM 677 N N . LEU A 1 85 ? -1.390 4.543 12.362 1.00 89.88 85 LEU A N 1
ATOM 678 C CA . LEU A 1 85 ? -1.549 4.368 10.918 1.00 89.88 85 LEU A CA 1
ATOM 679 C C . LEU A 1 85 ? -1.811 2.910 10.534 1.00 89.88 85 LEU A C 1
ATOM 681 O O . LEU A 1 85 ? -2.642 2.679 9.664 1.00 89.88 85 LEU A O 1
ATOM 685 N N . ILE A 1 86 ? -1.135 1.943 11.159 1.00 92.12 86 ILE A N 1
ATOM 686 C CA . ILE A 1 86 ? -1.350 0.513 10.903 1.00 92.12 86 ILE A CA 1
ATOM 687 C C . ILE A 1 86 ? -2.821 0.171 11.156 1.00 92.12 86 ILE A C 1
ATOM 689 O O . ILE A 1 86 ? -3.507 -0.238 10.219 1.00 92.12 86 ILE A O 1
ATOM 693 N N . ASP A 1 87 ? -3.336 0.441 12.356 1.00 89.12 87 ASP A N 1
ATOM 694 C CA . ASP A 1 87 ? -4.722 0.123 12.741 1.00 89.12 87 ASP A CA 1
ATOM 695 C C . ASP A 1 87 ? -5.734 0.703 11.757 1.00 89.12 87 ASP A C 1
ATOM 697 O O . ASP A 1 87 ? -6.696 0.064 11.325 1.00 89.12 87 ASP A O 1
ATOM 701 N N . HIS A 1 88 ? -5.478 1.943 11.362 1.00 87.94 88 HIS A N 1
ATOM 702 C CA . HIS A 1 88 ? -6.332 2.687 10.466 1.00 87.94 88 HIS A CA 1
ATOM 703 C C . HIS A 1 88 ? -6.317 2.166 9.033 1.00 87.94 88 HIS A C 1
ATOM 705 O O . HIS A 1 88 ? -7.376 2.061 8.409 1.00 87.94 88 HIS A O 1
ATOM 711 N N . ILE A 1 89 ? -5.139 1.820 8.513 1.00 90.69 89 ILE A N 1
ATOM 712 C CA . ILE A 1 89 ? -5.012 1.254 7.173 1.00 90.69 89 ILE A CA 1
ATOM 713 C C . ILE A 1 89 ? -5.690 -0.118 7.137 1.00 90.69 89 ILE A C 1
ATOM 715 O O . ILE A 1 89 ? -6.451 -0.383 6.208 1.00 90.69 89 ILE A O 1
ATOM 719 N N . PHE A 1 90 ? -5.511 -0.951 8.166 1.00 91.62 90 PHE A N 1
ATOM 720 C CA . PHE A 1 90 ? -6.228 -2.223 8.284 1.00 91.62 90 PHE A CA 1
ATOM 721 C C . PHE A 1 90 ? -7.746 -2.025 8.288 1.00 91.62 90 PHE A C 1
ATOM 723 O O . PHE A 1 90 ? -8.441 -2.643 7.486 1.00 91.62 90 PHE A O 1
ATOM 730 N N . MET A 1 91 ? -8.261 -1.100 9.099 1.00 88.88 91 MET A N 1
ATOM 731 C CA . MET A 1 91 ? -9.692 -0.778 9.136 1.00 88.88 91 MET A CA 1
ATOM 732 C C . MET A 1 91 ? -10.233 -0.268 7.786 1.00 88.88 91 MET A C 1
ATOM 734 O O . MET A 1 91 ? -11.394 -0.498 7.438 1.00 88.88 91 MET A O 1
ATOM 738 N N . GLY A 1 92 ? -9.413 0.459 7.024 1.00 88.12 92 GLY A N 1
ATOM 739 C CA . GLY A 1 92 ? -9.839 1.109 5.788 1.00 88.12 92 GLY A CA 1
ATOM 740 C C . GLY A 1 92 ? -9.744 0.297 4.521 1.00 88.12 92 GLY A C 1
ATOM 741 O O . GLY A 1 92 ? -10.606 0.433 3.649 1.00 88.12 92 GLY A O 1
ATOM 742 N N . PHE A 1 93 ? -8.690 -0.499 4.424 1.00 89.00 93 PHE A N 1
ATOM 743 C CA . PHE A 1 93 ? -8.288 -1.192 3.206 1.00 89.00 93 PHE A CA 1
ATOM 744 C C . PHE A 1 93 ? -8.295 -2.713 3.373 1.00 89.00 93 PHE A C 1
ATOM 746 O O . PHE A 1 93 ? -8.278 -3.431 2.376 1.00 89.00 93 PHE A O 1
ATOM 753 N N . GLY A 1 94 ? -8.359 -3.205 4.613 1.00 89.56 94 GLY A N 1
ATOM 754 C CA . GLY A 1 94 ? -8.442 -4.626 4.908 1.00 8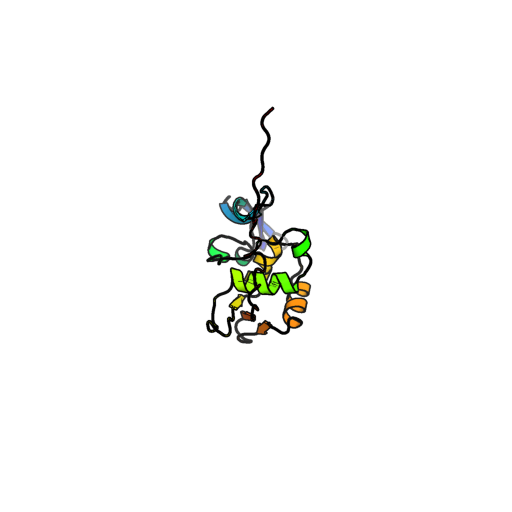9.56 94 GLY A CA 1
ATOM 755 C C . GLY A 1 94 ? -9.830 -5.225 4.673 1.00 89.56 94 GLY A C 1
ATOM 756 O O . GLY A 1 94 ? -10.872 -4.560 4.713 1.00 89.56 94 GLY A O 1
ATOM 757 N N . GLU A 1 95 ? -9.836 -6.535 4.457 1.00 89.88 95 GLU A N 1
ATOM 758 C CA . GLU A 1 95 ? -11.037 -7.359 4.436 1.00 89.88 95 GLU A CA 1
ATOM 759 C C . GLU A 1 95 ? -11.520 -7.609 5.870 1.00 89.88 95 GLU A C 1
ATOM 761 O O . GLU A 1 95 ? -10.762 -8.055 6.725 1.00 89.88 95 GLU A O 1
ATOM 766 N N . GLU A 1 96 ? -12.789 -7.334 6.155 1.00 89.75 96 GLU A N 1
ATOM 767 C CA . GLU A 1 96 ? -13.368 -7.606 7.473 1.00 89.75 96 GLU A CA 1
ATOM 768 C C . GLU A 1 96 ? -13.661 -9.103 7.613 1.00 89.75 96 GLU A C 1
ATOM 770 O O . GLU A 1 96 ? -14.544 -9.634 6.942 1.00 89.75 96 GLU A O 1
ATOM 775 N N . VAL A 1 97 ? -12.908 -9.766 8.489 1.00 90.56 97 VAL A N 1
ATOM 776 C CA . VAL A 1 97 ? -13.003 -11.209 8.772 1.00 90.56 97 VAL A CA 1
ATOM 777 C C . VAL A 1 97 ? -13.526 -11.502 10.182 1.00 90.56 97 VAL A C 1
ATOM 779 O O . VAL A 1 97 ? -13.820 -12.651 10.509 1.00 90.56 97 VAL A O 1
ATOM 782 N N . GLY A 1 98 ? -13.613 -10.473 11.030 1.00 86.06 98 GLY A N 1
ATOM 783 C CA . GLY A 1 98 ? -14.112 -10.568 12.401 1.00 86.06 98 GLY A CA 1
ATOM 784 C C . GLY A 1 98 ? -15.635 -10.491 12.520 1.00 86.06 98 GLY A C 1
ATOM 785 O O . GLY A 1 98 ? -16.380 -10.593 11.546 1.00 86.06 98 GLY A O 1
ATOM 786 N N . THR A 1 99 ? -16.105 -10.295 13.750 1.00 84.25 99 THR A N 1
ATOM 787 C CA . THR A 1 99 ? -17.525 -10.048 14.038 1.00 84.25 99 THR A CA 1
ATOM 788 C C . THR A 1 99 ? -17.750 -8.568 14.329 1.00 84.25 99 THR A C 1
ATOM 790 O O . THR A 1 99 ? -16.810 -7.836 14.614 1.00 84.25 99 THR A O 1
ATOM 793 N N . LYS A 1 100 ? -19.007 -8.111 14.346 1.00 80.12 100 LYS A N 1
ATOM 794 C CA . LYS A 1 100 ? -19.320 -6.716 14.711 1.00 80.12 100 LYS A CA 1
ATOM 795 C C . LYS A 1 100 ? -18.874 -6.326 16.126 1.00 80.12 100 LYS A C 1
ATOM 797 O O . LYS A 1 100 ? -18.716 -5.146 16.397 1.00 80.12 100 LYS A O 1
ATOM 802 N N . GLN A 1 101 ? -18.754 -7.295 17.033 1.00 80.56 101 GLN A N 1
ATOM 803 C CA . GLN A 1 101 ? -18.356 -7.067 18.429 1.00 80.56 101 GLN A CA 1
ATOM 804 C C . GLN A 1 101 ? -16.834 -7.125 18.600 1.00 80.56 101 GLN A C 1
ATOM 806 O O . GLN A 1 101 ? -16.294 -6.500 19.505 1.00 80.56 101 GLN A O 1
ATOM 811 N N . GLU A 1 102 ? -16.152 -7.844 17.709 1.00 83.19 102 GLU A N 1
ATOM 812 C CA . GLU A 1 102 ? -14.699 -7.983 17.665 1.00 83.19 102 GLU A CA 1
ATOM 813 C C . GLU A 1 102 ? -14.241 -7.835 16.205 1.00 83.19 102 GLU A C 1
ATOM 815 O O . GLU A 1 102 ? -14.033 -8.843 15.511 1.00 83.19 102 GLU A O 1
ATOM 820 N N . PRO A 1 103 ? -14.161 -6.591 15.692 1.00 87.38 103 PRO A N 1
ATOM 821 C CA . PRO A 1 103 ? -13.808 -6.353 14.302 1.00 87.38 103 PRO A CA 1
ATOM 822 C C . PRO A 1 103 ? -12.339 -6.708 14.076 1.00 87.38 103 PRO A C 1
ATOM 824 O O . PRO A 1 103 ? -11.436 -6.194 14.735 1.00 87.38 103 PRO A O 1
ATOM 827 N N . VAL A 1 104 ? -12.098 -7.592 13.115 1.00 91.56 104 VAL A N 1
ATOM 828 C CA . VAL A 1 104 ? -10.758 -8.000 12.688 1.00 91.56 104 VAL A CA 1
ATOM 829 C C . VAL A 1 104 ? -10.658 -7.756 11.198 1.00 91.56 104 VAL A C 1
ATOM 831 O O . VAL A 1 104 ? -11.549 -8.155 10.442 1.00 91.56 104 VAL A O 1
ATOM 834 N N . TYR A 1 105 ? -9.571 -7.113 10.793 1.00 92.12 105 TYR A N 1
ATOM 835 C CA . TYR A 1 105 ? -9.301 -6.770 9.408 1.00 92.12 105 TYR A CA 1
ATOM 836 C C . TYR A 1 105 ? -8.074 -7.524 8.915 1.00 92.12 105 TYR A C 1
ATOM 838 O O . TYR A 1 105 ? -7.055 -7.576 9.605 1.00 92.12 105 TYR A O 1
ATOM 846 N N . ARG A 1 106 ? -8.180 -8.090 7.715 1.00 92.12 106 ARG A N 1
ATOM 847 C CA . ARG A 1 106 ? -7.159 -8.907 7.070 1.00 92.12 106 ARG A CA 1
ATOM 848 C C . ARG A 1 106 ? -6.570 -8.203 5.860 1.00 92.12 106 ARG A C 1
ATOM 850 O O . ARG A 1 106 ? -7.308 -7.656 5.045 1.00 92.12 106 ARG A O 1
ATOM 857 N N . MET A 1 107 ? -5.250 -8.248 5.721 1.00 91.56 107 MET A N 1
ATOM 858 C CA . MET A 1 107 ? -4.529 -7.628 4.605 1.00 91.56 107 MET A CA 1
ATOM 859 C C . MET A 1 107 ? -3.156 -8.288 4.404 1.00 91.56 107 MET A C 1
ATOM 861 O O . MET A 1 107 ? -2.591 -8.836 5.354 1.00 91.56 107 MET A O 1
ATOM 865 N N . SER A 1 108 ? -2.608 -8.246 3.185 1.00 91.62 108 SER A N 1
ATOM 866 C CA . SER A 1 108 ? -1.219 -8.658 2.935 1.00 91.62 108 SER A CA 1
ATOM 867 C C . SER A 1 108 ? -0.221 -7.585 3.375 1.00 91.62 108 SER A C 1
ATOM 869 O O . SER A 1 108 ? -0.546 -6.398 3.474 1.00 91.62 108 SER A O 1
ATOM 871 N N . PHE A 1 109 ? 1.022 -7.992 3.628 1.00 92.06 109 PHE A N 1
ATOM 872 C CA . PHE A 1 109 ? 2.085 -7.044 3.958 1.00 92.06 109 PHE A CA 1
ATOM 873 C C . PHE A 1 109 ? 2.365 -6.067 2.802 1.00 92.06 109 PHE A C 1
ATOM 875 O O . PHE A 1 109 ? 2.606 -4.884 3.029 1.00 92.06 109 PHE A O 1
ATOM 882 N N . GLU A 1 110 ? 2.294 -6.544 1.563 1.00 89.62 110 GLU A N 1
ATOM 883 C CA . GLU A 1 110 ? 2.515 -5.772 0.340 1.00 89.62 110 GLU A CA 1
ATOM 884 C C . GLU A 1 110 ? 1.461 -4.672 0.194 1.00 89.62 110 GLU A C 1
ATOM 886 O O . GLU A 1 110 ? 1.799 -3.506 -0.014 1.00 89.62 110 GLU A O 1
ATOM 891 N N . GLN A 1 111 ? 0.186 -5.012 0.408 1.00 89.12 111 GLN A N 1
ATOM 892 C CA . GLN A 1 111 ? -0.904 -4.041 0.367 1.00 89.12 111 GLN A CA 1
ATOM 893 C C . GLN A 1 111 ? -0.756 -2.995 1.481 1.00 89.12 111 GLN A C 1
ATOM 895 O O 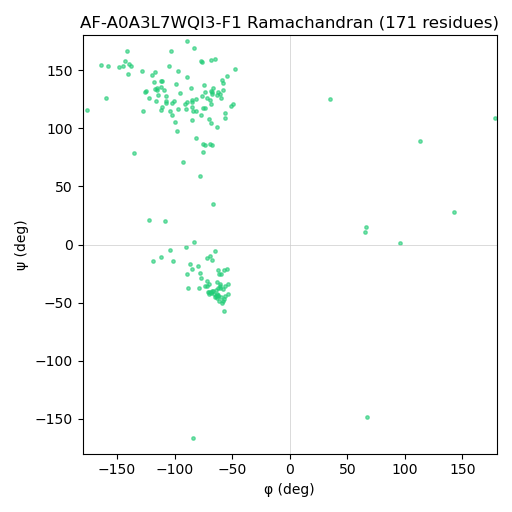. GLN A 1 111 ? -0.871 -1.796 1.213 1.00 89.12 111 GLN A O 1
ATOM 900 N N . LEU A 1 112 ? -0.425 -3.422 2.708 1.00 91.75 112 LEU A N 1
ATOM 901 C CA . LEU A 1 112 ? -0.133 -2.505 3.814 1.00 91.75 112 LEU A CA 1
ATOM 902 C C . LEU A 1 112 ? 1.014 -1.555 3.453 1.00 91.75 112 LEU A C 1
ATOM 904 O O . LEU A 1 112 ? 0.907 -0.350 3.669 1.00 91.75 112 LEU A O 1
ATOM 908 N N . PHE A 1 113 ? 2.107 -2.084 2.902 1.00 91.88 113 PHE A N 1
ATOM 909 C CA . PHE A 1 113 ? 3.286 -1.305 2.537 1.00 91.88 113 PHE A CA 1
ATOM 910 C C . PHE A 1 113 ? 2.972 -0.259 1.464 1.00 91.88 113 PHE A C 1
ATOM 912 O O . PHE A 1 113 ? 3.370 0.903 1.606 1.00 91.88 113 PHE A O 1
ATOM 919 N N . ASN A 1 114 ? 2.222 -0.639 0.430 1.00 89.69 114 ASN A N 1
ATOM 920 C CA . ASN A 1 114 ? 1.822 0.270 -0.640 1.00 89.69 114 ASN A CA 1
ATOM 921 C C . ASN A 1 114 ? 0.969 1.415 -0.107 1.00 89.69 114 ASN A C 1
ATOM 923 O O . ASN A 1 114 ? 1.265 2.580 -0.366 1.00 89.69 114 ASN A O 1
ATOM 927 N N . VAL A 1 115 ? -0.055 1.101 0.691 1.00 90.00 115 VAL A N 1
ATOM 928 C CA . VAL A 1 115 ? -0.947 2.125 1.243 1.00 90.00 115 VAL A CA 1
ATOM 929 C C . VAL A 1 115 ? -0.220 2.999 2.267 1.00 90.00 115 VAL A C 1
ATOM 931 O O . VAL A 1 115 ? -0.361 4.221 2.239 1.00 90.00 115 VAL A O 1
ATOM 934 N N . MET A 1 116 ? 0.618 2.419 3.131 1.00 90.94 116 MET A N 1
ATOM 935 C CA . MET A 1 116 ? 1.424 3.167 4.106 1.00 90.94 116 MET A CA 1
ATOM 936 C C . MET A 1 116 ? 2.341 4.185 3.420 1.00 90.94 116 MET A C 1
ATOM 938 O O . MET A 1 116 ? 2.484 5.313 3.898 1.00 90.94 116 MET A O 1
ATOM 942 N N . SER A 1 117 ? 2.900 3.811 2.266 1.00 89.31 117 SER A N 1
ATOM 943 C CA . SER A 1 117 ? 3.786 4.667 1.471 1.00 89.31 117 SER A CA 1
ATOM 944 C C . SER A 1 117 ? 3.102 5.941 0.959 1.00 89.31 117 SER A C 1
ATOM 946 O O . SER A 1 117 ? 3.779 6.938 0.714 1.00 89.31 117 SER A O 1
ATOM 948 N N . ILE A 1 118 ? 1.766 5.950 0.869 1.00 87.94 118 ILE A N 1
ATOM 949 C CA . ILE A 1 118 ? 0.967 7.134 0.512 1.00 87.94 118 ILE A CA 1
ATOM 950 C C . ILE A 1 118 ? 0.925 8.136 1.673 1.00 87.94 118 ILE A C 1
ATOM 952 O O . ILE A 1 118 ? 0.939 9.348 1.460 1.00 87.94 118 ILE A O 1
ATOM 956 N N . TYR A 1 119 ? 0.885 7.648 2.914 1.00 87.25 119 TYR A N 1
ATOM 957 C CA . TYR A 1 119 ? 0.867 8.507 4.098 1.00 87.25 119 TYR A CA 1
ATOM 958 C C . TYR A 1 119 ? 2.254 9.047 4.440 1.00 87.25 119 TYR A C 1
ATOM 960 O O . TYR A 1 119 ? 2.370 10.190 4.894 1.00 87.25 119 TYR A O 1
ATOM 968 N N . ARG A 1 120 ? 3.300 8.230 4.263 1.00 87.00 120 ARG A N 1
ATOM 969 C CA . ARG A 1 120 ? 4.695 8.601 4.526 1.00 87.00 120 ARG A CA 1
ATOM 970 C C . ARG A 1 120 ? 5.672 7.632 3.873 1.00 87.00 120 ARG A C 1
ATOM 972 O O . ARG A 1 120 ? 5.404 6.443 3.764 1.00 87.00 120 ARG A O 1
ATOM 979 N N . SER A 1 121 ? 6.879 8.107 3.587 1.00 87.81 121 SER A N 1
ATOM 980 C CA . SER A 1 121 ? 7.990 7.228 3.220 1.00 87.81 121 SER A CA 1
ATOM 981 C C . SER A 1 121 ? 8.340 6.276 4.368 1.00 87.81 121 SER A C 1
ATOM 983 O O . SER A 1 121 ? 8.523 6.702 5.515 1.00 87.81 121 SER A O 1
ATOM 985 N N . ILE A 1 122 ? 8.454 4.987 4.049 1.00 91.25 122 ILE A N 1
ATOM 986 C CA . ILE A 1 122 ? 8.772 3.930 5.005 1.00 91.25 122 ILE A CA 1
ATOM 987 C C . ILE A 1 122 ? 9.579 2.811 4.336 1.00 91.25 122 ILE A C 1
ATOM 989 O O . ILE A 1 122 ? 9.482 2.598 3.131 1.00 91.25 122 ILE A O 1
ATOM 993 N N . THR A 1 123 ? 10.393 2.089 5.108 1.00 92.56 123 THR A N 1
ATOM 994 C CA . THR A 1 123 ? 11.095 0.892 4.625 1.00 92.56 123 THR A CA 1
ATOM 995 C C . THR A 1 123 ? 10.326 -0.371 5.000 1.00 92.56 123 THR A C 1
ATOM 997 O O . THR A 1 123 ? 9.689 -0.427 6.053 1.00 92.56 123 THR A O 1
ATOM 1000 N N . ARG A 1 124 ? 10.421 -1.420 4.169 1.00 92.38 124 ARG A N 1
ATOM 1001 C CA . ARG A 1 124 ? 9.779 -2.718 4.446 1.00 92.38 124 ARG A CA 1
ATOM 1002 C C . ARG A 1 124 ? 10.214 -3.293 5.799 1.00 92.38 124 ARG A C 1
ATOM 1004 O O . ARG A 1 124 ? 9.375 -3.713 6.579 1.00 92.38 124 ARG A O 1
ATOM 1011 N N . SER A 1 125 ? 11.514 -3.244 6.100 1.00 93.50 125 SER A N 1
ATOM 1012 C CA . SER A 1 125 ? 12.061 -3.747 7.370 1.00 93.50 125 SER A CA 1
ATOM 1013 C C . SER A 1 125 ? 11.461 -3.034 8.587 1.00 93.50 125 SER A C 1
ATOM 1015 O O . SER A 1 125 ? 11.033 -3.685 9.535 1.00 93.50 125 SER A O 1
ATOM 1017 N N . TYR A 1 126 ? 11.350 -1.701 8.535 1.00 94.06 126 TYR A N 1
ATOM 1018 C CA . TYR A 1 126 ? 10.775 -0.936 9.640 1.00 94.06 126 TYR A CA 1
ATOM 1019 C C . TYR A 1 126 ? 9.272 -1.185 9.804 1.00 94.06 126 TYR A C 1
ATOM 1021 O O . TYR A 1 126 ? 8.809 -1.365 10.925 1.00 94.06 126 TYR A O 1
ATOM 1029 N N . LEU A 1 127 ? 8.517 -1.253 8.702 1.00 94.50 127 LEU A N 1
ATOM 1030 C CA . LEU A 1 127 ? 7.091 -1.578 8.761 1.00 94.50 127 LEU A CA 1
ATOM 1031 C C . LEU A 1 127 ? 6.853 -2.987 9.315 1.00 94.50 127 LEU A C 1
ATOM 1033 O O . LEU A 1 127 ? 5.972 -3.167 10.145 1.00 94.50 127 LEU A O 1
ATOM 1037 N N . MET A 1 128 ? 7.654 -3.968 8.892 1.00 94.56 128 MET A N 1
ATOM 1038 C CA . MET A 1 128 ? 7.561 -5.341 9.386 1.00 94.56 128 MET A CA 1
ATOM 1039 C C . MET A 1 128 ? 7.857 -5.409 10.889 1.00 94.56 128 MET A C 1
ATOM 1041 O O . MET A 1 128 ? 7.127 -6.058 11.629 1.00 94.56 128 MET A O 1
ATOM 1045 N N . HIS A 1 129 ? 8.888 -4.698 11.356 1.00 94.44 129 HIS A N 1
ATOM 1046 C CA . HIS A 1 129 ? 9.192 -4.595 12.784 1.00 94.44 129 HIS A CA 1
ATOM 1047 C C . HIS A 1 129 ? 8.024 -3.995 13.572 1.00 94.44 129 HIS A C 1
ATOM 1049 O O . HIS A 1 129 ? 7.580 -4.589 14.547 1.00 94.44 129 HIS A O 1
ATOM 1055 N N . ALA A 1 130 ? 7.484 -2.860 13.117 1.00 93.50 130 ALA A N 1
ATOM 1056 C CA . ALA A 1 130 ? 6.344 -2.216 13.764 1.00 93.50 130 ALA A CA 1
ATOM 1057 C C . ALA A 1 130 ? 5.104 -3.124 13.796 1.00 93.50 130 ALA A C 1
ATOM 1059 O O . ALA A 1 130 ? 4.387 -3.156 14.789 1.00 93.50 130 ALA A O 1
ATOM 1060 N N . LEU A 1 131 ? 4.877 -3.902 12.735 1.00 93.56 131 LEU A N 1
ATOM 1061 C CA . LEU A 1 131 ? 3.765 -4.844 12.654 1.00 93.56 131 LEU A CA 1
ATOM 1062 C C . LEU A 1 131 ? 3.933 -6.042 13.604 1.00 93.56 131 LEU A C 1
ATOM 1064 O O . LEU A 1 131 ? 2.947 -6.529 14.145 1.00 93.56 131 LEU A O 1
ATOM 1068 N N . HIS A 1 132 ? 5.167 -6.496 13.839 1.00 92.81 132 HIS A N 1
ATOM 1069 C CA . HIS A 1 132 ? 5.468 -7.514 14.851 1.00 92.81 132 HIS A CA 1
ATOM 1070 C C . HIS A 1 132 ? 5.355 -6.992 16.289 1.00 92.81 132 HIS A C 1
ATOM 1072 O O . HIS A 1 132 ? 5.035 -7.771 17.183 1.00 92.81 132 HIS A O 1
ATOM 1078 N N . GLU A 1 133 ? 5.635 -5.707 16.522 1.00 93.12 133 GLU A N 1
ATOM 1079 C CA . GLU A 1 133 ? 5.481 -5.066 17.837 1.00 93.12 133 GLU A CA 1
ATOM 1080 C C . GLU A 1 133 ? 4.031 -4.676 18.153 1.00 93.12 133 GLU A C 1
ATOM 1082 O O . GLU A 1 133 ? 3.696 -4.446 19.314 1.00 93.12 133 GLU A O 1
ATOM 1087 N N . ALA A 1 134 ? 3.164 -4.597 17.143 1.00 89.88 134 ALA A N 1
ATOM 1088 C CA . ALA A 1 134 ? 1.759 -4.262 17.314 1.00 89.88 134 ALA A CA 1
ATOM 1089 C C . ALA A 1 134 ? 0.999 -5.405 18.013 1.00 89.88 134 ALA A C 1
ATOM 1091 O O . ALA A 1 134 ? 0.728 -6.450 17.423 1.00 89.88 134 ALA A O 1
ATOM 1092 N N . GLU A 1 135 ? 0.615 -5.196 19.277 1.00 88.38 135 GLU A N 1
ATOM 1093 C CA . GLU A 1 135 ? -0.057 -6.204 20.120 1.00 88.38 135 GLU A CA 1
ATOM 1094 C C . GLU A 1 135 ? -1.411 -6.675 19.563 1.00 88.38 135 GLU A C 1
ATOM 1096 O O . GLU A 1 135 ? -1.881 -7.776 19.852 1.00 88.38 135 GLU A O 1
ATOM 1101 N N . ASN A 1 136 ? -2.055 -5.832 18.764 1.00 90.06 136 ASN A N 1
ATOM 1102 C CA . ASN A 1 136 ? -3.354 -6.068 18.151 1.00 90.06 136 ASN A CA 1
ATOM 1103 C C . ASN A 1 136 ? -3.266 -6.733 16.768 1.00 90.06 136 ASN A C 1
ATOM 1105 O O . ASN A 1 136 ? -4.308 -7.027 16.177 1.00 90.06 136 ASN A O 1
ATOM 1109 N N . CYS A 1 137 ? -2.057 -6.981 16.264 1.00 92.62 137 CYS A N 1
ATOM 1110 C CA . CYS A 1 137 ? -1.800 -7.595 14.970 1.00 92.62 137 CYS A CA 1
ATOM 1111 C C . CYS A 1 137 ? -1.192 -8.988 15.126 1.00 92.62 137 CYS A C 1
ATOM 1113 O O . CYS A 1 137 ? -0.343 -9.247 15.976 1.00 92.62 137 CYS A O 1
ATOM 1115 N N . ARG A 1 138 ? -1.614 -9.918 14.272 1.00 92.06 138 ARG A N 1
ATOM 1116 C CA . ARG A 1 138 ? -1.079 -11.281 14.236 1.00 92.06 138 ARG A CA 1
ATOM 1117 C C . ARG A 1 138 ? -1.040 -11.816 12.818 1.00 92.06 138 ARG A C 1
ATOM 1119 O O . ARG A 1 138 ? -1.849 -11.440 11.976 1.00 92.06 138 ARG A O 1
ATOM 1126 N N . VAL A 1 139 ? -0.137 -12.752 12.562 1.00 91.81 139 VAL A N 1
ATOM 1127 C CA . VAL A 1 139 ? -0.104 -13.468 11.284 1.00 91.81 139 VAL A CA 1
ATOM 1128 C C . VAL A 1 139 ? -1.342 -14.365 11.199 1.00 91.81 139 VAL A C 1
ATOM 1130 O O . VAL A 1 139 ? -1.550 -15.223 12.056 1.00 91.81 139 VAL A O 1
ATOM 1133 N N . ALA A 1 140 ? -2.176 -14.160 10.177 1.00 84.25 140 ALA A N 1
ATOM 1134 C CA . ALA A 1 140 ? -3.428 -14.893 9.988 1.00 84.25 140 ALA A CA 1
ATOM 1135 C C . ALA A 1 140 ? -3.168 -16.374 9.671 1.00 84.25 140 ALA A C 1
ATOM 1137 O O . ALA A 1 140 ? -3.860 -17.269 10.157 1.00 84.25 140 ALA A O 1
ATOM 1138 N N . ASN A 1 141 ? -2.147 -16.627 8.845 1.00 77.50 141 ASN A N 1
ATOM 1139 C CA . ASN A 1 141 ? -1.630 -17.954 8.533 1.00 77.50 141 ASN A CA 1
ATOM 1140 C C . ASN A 1 141 ? -0.195 -17.835 7.990 1.00 77.50 141 ASN A C 1
ATOM 1142 O O . ASN A 1 141 ? 0.031 -17.133 7.000 1.00 77.50 141 ASN A O 1
ATOM 1146 N N . ASN A 1 142 ? 0.756 -18.555 8.597 1.00 65.81 142 ASN A N 1
ATOM 1147 C CA . ASN A 1 142 ? 2.191 -18.488 8.282 1.00 65.81 142 ASN A CA 1
ATOM 1148 C C . ASN A 1 142 ? 2.530 -18.782 6.810 1.00 65.81 142 ASN A C 1
ATOM 1150 O O . ASN A 1 142 ? 3.580 -18.362 6.337 1.00 65.81 142 ASN A O 1
ATOM 1154 N N . ALA A 1 143 ? 1.658 -19.483 6.079 1.00 65.00 143 ALA A N 1
ATOM 1155 C CA . ALA A 1 143 ? 1.865 -19.789 4.662 1.00 65.00 143 ALA A CA 1
ATOM 1156 C C . ALA A 1 143 ? 1.374 -18.690 3.699 1.00 65.00 143 ALA A C 1
ATOM 1158 O O . ALA A 1 143 ? 1.725 -18.712 2.526 1.00 65.00 143 ALA A O 1
ATOM 1159 N N . SER A 1 144 ? 0.533 -17.764 4.170 1.00 67.19 144 SER A N 1
ATOM 1160 C CA . SER A 1 144 ? -0.214 -16.839 3.302 1.00 67.19 144 SER A CA 1
ATOM 1161 C C . SER A 1 144 ? 0.364 -15.426 3.221 1.00 67.19 144 SER A C 1
ATOM 1163 O O . SER A 1 144 ? -0.055 -14.660 2.364 1.00 67.19 144 SER A O 1
ATOM 1165 N N . GLY A 1 145 ? 1.278 -15.054 4.126 1.00 82.75 145 GLY A N 1
ATOM 1166 C CA . GLY A 1 145 ? 1.769 -13.671 4.230 1.00 82.75 145 GLY A CA 1
ATOM 1167 C C . GLY A 1 145 ? 0.698 -12.653 4.660 1.00 82.75 145 GLY A C 1
ATOM 1168 O O . GLY A 1 145 ? 0.931 -11.448 4.595 1.00 82.75 145 GLY A O 1
ATOM 1169 N N . LEU A 1 146 ? -0.474 -13.129 5.094 1.00 91.56 146 LEU A N 1
ATOM 1170 C CA . LEU A 1 146 ? -1.592 -12.300 5.530 1.00 91.56 146 LEU A CA 1
ATOM 1171 C C . LEU A 1 146 ? -1.507 -12.000 7.023 1.00 91.56 146 LEU A C 1
ATOM 1173 O 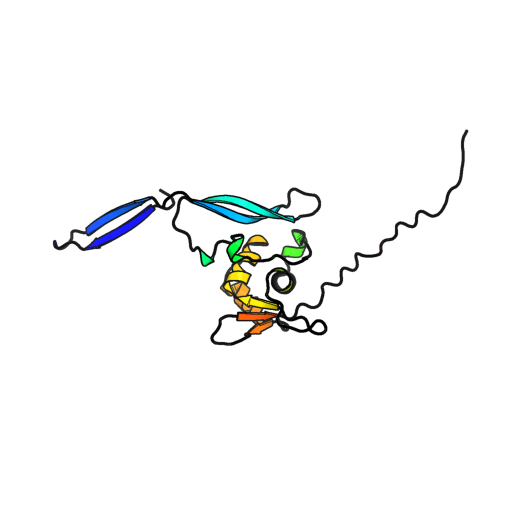O . LEU A 1 146 ? -1.139 -12.852 7.839 1.00 91.56 146 LEU A O 1
ATOM 1177 N N . TRP A 1 147 ? -1.932 -10.794 7.365 1.00 94.00 147 TRP A N 1
ATOM 1178 C CA . TRP A 1 147 ? -1.989 -10.275 8.719 1.00 94.00 147 TRP A CA 1
ATOM 1179 C C . TRP A 1 147 ? -3.430 -9.967 9.094 1.00 94.00 147 TRP A C 1
ATOM 1181 O O . TRP A 1 147 ? -4.180 -9.444 8.275 1.00 94.00 147 TRP A O 1
ATOM 1191 N N . ASP A 1 148 ? -3.786 -10.293 10.331 1.00 93.88 148 ASP A N 1
ATOM 1192 C CA . ASP A 1 148 ? -5.050 -9.960 10.972 1.00 93.88 148 ASP A CA 1
ATOM 1193 C C . ASP A 1 148 ? -4.768 -8.931 12.066 1.00 93.88 148 ASP A C 1
ATOM 1195 O O . ASP A 1 148 ? -4.061 -9.242 13.026 1.00 93.88 148 ASP A O 1
ATOM 1199 N N . CYS A 1 149 ? -5.337 -7.734 11.952 1.00 92.19 149 CYS A N 1
ATOM 1200 C CA . CYS A 1 149 ? -5.254 -6.713 12.991 1.00 92.19 149 CYS A CA 1
ATOM 1201 C C . CYS A 1 149 ? -6.642 -6.382 13.532 1.00 92.19 149 CYS A C 1
ATOM 1203 O O . CYS A 1 149 ? -7.593 -6.161 12.772 1.00 92.19 149 CYS A O 1
ATOM 1205 N N . ARG A 1 150 ? -6.758 -6.327 14.860 1.00 89.81 150 ARG A N 1
ATOM 1206 C CA . ARG A 1 150 ? -7.925 -5.751 15.524 1.00 89.81 150 ARG A CA 1
ATOM 1207 C C . ARG A 1 150 ? -7.746 -4.242 15.545 1.00 89.81 150 ARG A C 1
ATOM 1209 O O . ARG A 1 150 ? -6.836 -3.747 16.197 1.00 89.81 150 ARG A O 1
ATOM 1216 N N . ALA A 1 151 ? -8.606 -3.515 14.850 1.00 75.25 151 ALA A N 1
ATOM 1217 C CA . ALA A 1 151 ? -8.674 -2.075 15.035 1.00 75.25 151 ALA A CA 1
ATOM 1218 C C . ALA A 1 151 ? -9.705 -1.812 16.130 1.00 75.25 151 ALA A C 1
ATOM 1220 O O . ALA A 1 151 ? -10.881 -2.141 15.959 1.00 75.25 151 ALA A O 1
ATOM 1221 N N . ASP A 1 152 ? -9.269 -1.247 17.252 1.00 65.81 152 ASP A N 1
ATOM 1222 C CA . ASP A 1 152 ? -10.216 -0.650 18.183 1.00 65.81 152 ASP A CA 1
ATOM 1223 C C . ASP A 1 152 ? -10.882 0.503 17.416 1.00 65.81 152 ASP A C 1
ATOM 1225 O O . ASP A 1 152 ? -10.187 1.284 16.756 1.00 65.81 152 ASP A O 1
ATOM 1229 N N . GLU A 1 153 ? -12.221 0.559 17.395 1.00 54.94 153 GLU A N 1
ATOM 1230 C CA . GLU A 1 153 ? -12.921 1.641 16.703 1.00 54.94 153 GLU A CA 1
ATOM 1231 C C . GLU A 1 153 ? -12.291 2.958 17.150 1.00 54.94 153 GLU A C 1
ATOM 1233 O O . GLU A 1 153 ? -12.264 3.268 18.342 1.00 54.94 153 GLU A O 1
ATOM 1238 N N . VAL A 1 154 ? -11.753 3.730 16.202 1.00 49.91 154 VAL A N 1
ATOM 1239 C CA . VAL A 1 154 ? -11.328 5.097 16.488 1.00 49.91 154 VAL A CA 1
ATOM 1240 C C . VAL A 1 154 ? -12.617 5.859 16.772 1.00 49.91 154 VAL A C 1
ATOM 1242 O O . VAL A 1 154 ? -13.231 6.415 15.858 1.00 49.91 154 VAL A O 1
ATOM 1245 N N . VAL A 1 155 ? -13.070 5.810 18.029 1.00 39.19 155 VAL A N 1
ATOM 1246 C CA . VAL A 1 155 ? -14.238 6.529 18.518 1.00 39.19 155 VAL A CA 1
ATOM 1247 C C . VAL A 1 155 ? -13.972 7.982 18.197 1.00 39.19 155 VAL A C 1
ATOM 1249 O O . VAL A 1 155 ? -13.073 8.634 18.728 1.00 39.19 155 VAL A O 1
ATOM 1252 N N . ASN A 1 156 ? -14.726 8.473 17.227 1.00 38.53 156 ASN A N 1
ATOM 1253 C CA . ASN A 1 156 ? -14.644 9.845 16.808 1.00 38.53 156 ASN A CA 1
ATOM 1254 C C . ASN A 1 156 ? -15.356 10.660 17.895 1.00 38.53 156 ASN A C 1
ATOM 1256 O O . ASN A 1 156 ? -16.539 10.967 17.758 1.00 38.53 156 ASN A O 1
ATOM 1260 N N . GLU A 1 157 ? -14.649 11.044 18.961 1.00 33.78 157 GLU A N 1
ATOM 1261 C CA . GLU A 1 157 ? -15.113 12.037 19.949 1.00 33.78 157 GLU A CA 1
ATOM 1262 C C . GLU A 1 157 ? -15.223 13.456 19.342 1.00 33.78 157 GLU A C 1
ATOM 1264 O O . GLU A 1 157 ? -14.977 14.475 19.979 1.00 33.78 157 GLU A O 1
ATOM 1269 N N . ARG A 1 158 ? -15.609 13.558 18.068 1.00 38.09 158 ARG A N 1
ATOM 1270 C CA . ARG A 1 158 ? -16.002 14.809 17.416 1.00 38.09 158 ARG A CA 1
ATOM 1271 C C . ARG A 1 158 ? -17.413 14.777 16.843 1.00 38.09 158 ARG A C 1
ATOM 1273 O O . ARG A 1 158 ? -17.761 15.622 16.022 1.00 38.09 158 ARG A O 1
ATOM 1280 N N . SER A 1 159 ? -18.251 13.867 17.331 1.00 41.62 159 SER A N 1
ATOM 1281 C CA . SER A 1 159 ? -19.704 14.034 17.260 1.00 41.62 159 SER A CA 1
ATOM 1282 C C . SER A 1 159 ? -20.182 14.584 18.603 1.00 41.62 159 SER A C 1
ATOM 1284 O O . SER A 1 159 ? -20.322 13.817 19.545 1.00 41.62 159 SER A O 1
ATOM 1286 N N . GLY A 1 160 ? -20.391 15.902 18.715 1.00 36.59 160 GLY A N 1
ATOM 1287 C CA . GLY A 1 160 ? -21.032 16.472 19.912 1.00 36.59 160 GLY A CA 1
ATOM 1288 C C . GLY A 1 160 ? -20.519 17.818 20.420 1.00 36.59 160 GLY A C 1
ATOM 1289 O O . GLY A 1 160 ? -20.619 18.079 21.608 1.00 36.59 160 GLY A O 1
ATOM 1290 N N . GLY A 1 161 ? -19.980 18.689 19.566 1.00 31.33 161 GLY A N 1
ATOM 1291 C CA . GLY A 1 161 ? -19.855 20.110 19.899 1.00 31.33 161 GLY A CA 1
ATOM 1292 C C . GLY A 1 161 ? -21.075 20.863 19.385 1.00 31.33 161 GLY A C 1
ATOM 1293 O O . GLY A 1 161 ? -20.970 21.553 18.373 1.00 31.33 161 GLY A O 1
ATOM 1294 N N . GLY A 1 162 ? -22.235 20.656 20.014 1.00 33.06 162 GLY A N 1
ATOM 1295 C CA . GLY A 1 162 ? -23.405 21.499 19.795 1.00 33.06 162 GLY A CA 1
ATOM 1296 C C . GLY A 1 162 ? -23.016 22.943 20.087 1.00 33.06 162 GLY A C 1
ATOM 1297 O O . GLY A 1 162 ? -22.661 23.283 21.211 1.00 33.06 162 GLY A O 1
ATOM 1298 N N . PHE A 1 163 ? -23.007 23.783 19.057 1.00 38.50 163 PHE A N 1
ATOM 1299 C CA . PHE A 1 163 ? -22.968 25.226 19.241 1.00 38.50 163 PHE A CA 1
ATOM 1300 C C . PHE A 1 163 ? -24.380 25.636 19.674 1.00 38.50 163 PHE A C 1
ATOM 1302 O O . PHE A 1 163 ? -25.180 26.083 18.854 1.00 38.50 163 PHE A O 1
ATOM 1309 N N . ASP A 1 164 ? -24.700 25.434 20.952 1.00 39.97 164 ASP A N 1
ATOM 1310 C CA . ASP A 1 164 ? -25.856 26.066 21.581 1.00 39.97 164 ASP A CA 1
ATOM 1311 C C . ASP A 1 164 ? -25.548 27.564 21.690 1.00 39.97 164 ASP A C 1
ATOM 1313 O O . ASP A 1 164 ? -25.009 28.056 22.680 1.00 39.97 164 ASP A O 1
ATOM 1317 N N . ARG A 1 165 ? -25.849 28.307 20.618 1.00 40.97 165 ARG A N 1
ATOM 1318 C CA . ARG A 1 165 ? -26.091 29.747 20.720 1.00 40.97 165 ARG A CA 1
ATOM 1319 C C . ARG A 1 165 ? -27.455 29.920 21.376 1.00 40.97 165 ARG A C 1
ATOM 1321 O O . ARG A 1 165 ? -28.468 30.018 20.694 1.00 40.97 165 ARG A O 1
ATOM 1328 N N . HIS A 1 166 ? -27.462 29.903 22.701 1.00 39.78 166 HIS A N 1
ATOM 1329 C CA . HIS A 1 166 ? -28.550 30.466 23.483 1.00 39.78 166 HIS A CA 1
ATOM 1330 C C . HIS A 1 166 ? -28.308 31.959 23.697 1.00 39.78 166 HIS A C 1
ATOM 1332 O O . HIS A 1 166 ? -27.208 32.347 24.089 1.00 39.78 166 HIS A O 1
ATOM 1338 N N . GLY A 1 167 ? -29.368 32.741 23.503 1.00 38.41 167 GLY A N 1
ATOM 1339 C CA . GLY A 1 167 ? -29.532 34.058 24.109 1.00 38.41 167 GLY A CA 1
ATOM 1340 C C . GLY A 1 167 ? -29.508 35.203 23.116 1.00 38.41 167 GLY A C 1
ATOM 1341 O O . GLY A 1 167 ? -28.445 35.754 22.844 1.00 38.41 167 GLY A O 1
ATOM 1342 N N . ASP A 1 168 ? -30.695 35.528 22.612 1.00 48.75 168 ASP A N 1
ATOM 1343 C CA . ASP A 1 168 ? -31.103 36.879 22.234 1.00 48.75 168 ASP A CA 1
ATOM 1344 C C . ASP A 1 168 ? -30.764 37.891 23.346 1.00 48.75 168 ASP A C 1
ATOM 1346 O O . ASP A 1 168 ? -30.690 37.508 24.514 1.00 48.75 168 ASP A O 1
ATOM 1350 N N . ASP A 1 169 ? -30.514 39.146 22.964 1.00 46.97 169 ASP A N 1
ATOM 1351 C CA . ASP A 1 169 ? -31.162 40.339 23.537 1.00 46.97 169 ASP A CA 1
ATOM 1352 C C . ASP A 1 169 ? -30.576 41.604 22.867 1.00 46.97 169 ASP A C 1
ATOM 1354 O O . ASP A 1 169 ? -29.390 41.911 22.997 1.00 46.97 169 ASP A O 1
ATOM 1358 N N . ASP A 1 170 ? -31.426 42.222 22.042 1.00 47.12 170 ASP A N 1
ATOM 1359 C CA . ASP A 1 170 ? -31.721 43.654 21.879 1.00 47.12 170 ASP A CA 1
ATOM 1360 C C . ASP A 1 170 ? -30.608 44.712 22.048 1.00 47.12 170 ASP A C 1
ATOM 1362 O O . ASP A 1 170 ? -29.967 44.836 23.086 1.00 47.12 170 ASP A O 1
ATOM 1366 N N . ASP A 1 171 ? -30.440 45.557 21.024 1.00 49.72 171 ASP A N 1
ATOM 1367 C CA . ASP A 1 171 ? -30.965 46.934 21.083 1.00 49.72 171 ASP A CA 1
ATOM 1368 C C . ASP A 1 171 ? -30.717 47.668 19.749 1.00 49.72 171 ASP A C 1
ATOM 1370 O O . ASP A 1 171 ? -29.582 47.906 19.325 1.00 49.72 171 ASP A O 1
ATOM 1374 N N . ASP A 1 172 ? -31.826 48.007 19.090 1.00 48.12 172 ASP A N 1
ATOM 1375 C CA . ASP A 1 172 ? -31.930 49.062 18.085 1.00 48.12 172 ASP A CA 1
ATOM 1376 C C . ASP A 1 172 ? -31.889 50.431 18.794 1.00 48.12 172 ASP A C 1
ATOM 1378 O O . ASP A 1 172 ? -32.814 50.745 19.541 1.00 48.12 172 ASP A O 1
ATOM 1382 N N . GLU A 1 173 ? -30.875 51.261 18.517 1.00 48.69 173 GLU A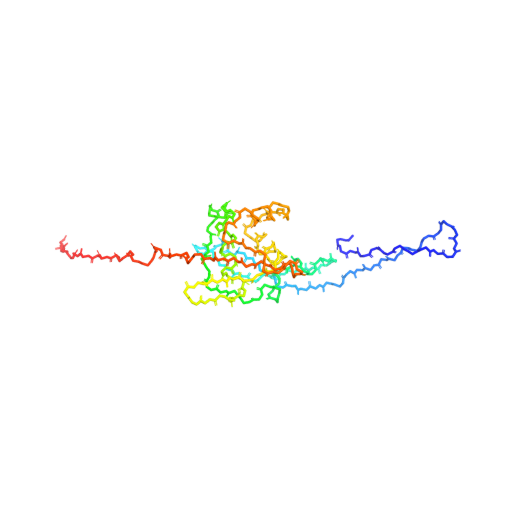 N 1
ATOM 1383 C CA . GLU A 1 173 ? -30.980 52.738 18.423 1.00 48.69 173 GLU A CA 1
ATOM 1384 C C . GLU A 1 173 ? -29.766 53.370 17.715 1.00 48.69 173 GLU 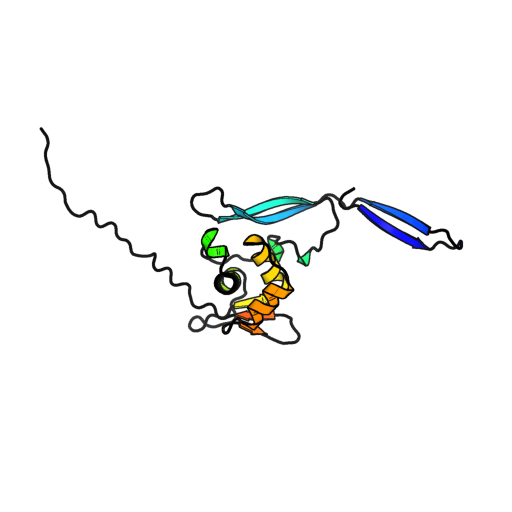A C 1
ATOM 1386 O O . GLU A 1 173 ? -28.605 53.096 18.104 1.00 48.69 173 GLU A O 1
#

Nearest PDB structures (foldseek):
  7q91-assembly2_C  TM=7.007E-01  e=3.779E+00  Agrobacterium fabrum str. C58
  4ce4-assembly1_1  TM=3.653E-01  e=6.889E+00  Sus scrofa domesticus

Solvent-accessible surface area (backbone atoms only — not comparable to full-atom values): 10710 Å² total; per-residue (Å²): 113,85,28,54,48,76,45,81,41,82,50,97,49,89,99,43,69,47,78,46,81,42,77,39,72,76,42,79,45,47,34,59,41,69,45,67,91,44,103,62,56,42,83,44,71,44,86,42,82,40,43,40,82,70,68,68,86,60,48,43,27,63,78,73,49,55,72,75,47,99,60,86,70,74,53,82,80,58,59,70,45,60,66,66,48,49,39,47,47,34,64,19,51,25,48,79,74,48,46,97,90,54,48,26,16,34,42,43,58,59,57,51,51,37,57,46,47,60,72,41,90,76,53,72,69,58,53,51,50,52,49,72,69,34,88,53,40,43,74,68,39,94,90,69,61,30,34,34,31,48,41,76,78,82,75,67,90,77,77,77,82,76,82,78,85,76,78,88,81,88,84,95,132

Secondary structure (DSSP, 8-state):
-TTEEEEEEE-SSTT-EEEEEEEPPPEEEEEEEEETTSSS-EEEEEEEEE-S---GGGS-BHHHH----S-PPPPTTGGG-HHHHHHHHHHHHSEE-S-SSS-EEEEEHHHHHHHHHHHS---HHHHHHHHHH-TTEEEEETTTTEEEEEPPP---TTS--------------